Protein AF-A0A5C7KW13-F1 (afdb_monomer)

Radius of gyration: 17.98 Å; Cα contacts (8 Å, |Δi|>4): 46; chains: 1; bounding box: 39×28×45 Å

pLDDT: mean 94.3, std 4.21, range [72.06, 98.56]

Mean predicted aligned error: 4.53 Å

Foldseek 3Di:
DVVVVVVQCVVQNPVNDDPVSVVVVVVVLVVLLVCLCVPPQPCCQQVVVDDDDPPVNVVSCVSCCVPPVDDSVVSSVD

Solvent-accessible surface area (backbone atoms only — not comparable to full-atom values): 4514 Å² total; per-residue (Å²): 109,73,68,58,53,52,51,53,36,73,74,34,45,96,76,57,61,53,73,65,57,53,51,53,50,49,53,52,55,50,50,53,50,52,47,32,49,56,48,47,46,45,31,31,64,52,63,59,76,45,88,72,58,70,66,65,50,51,50,40,54,50,48,37,40,74,77,70,64,54,55,70,68,69,63,53,73,109

Structure (mmCIF, N/CA/C/O backbone):
data_AF-A0A5C7KW13-F1
#
_entry.id   AF-A0A5C7KW13-F1
#
loop_
_atom_site.group_PDB
_atom_site.id
_atom_site.type_symbol
_atom_site.label_atom_id
_atom_site.label_alt_id
_atom_site.label_comp_id
_atom_site.label_asym_id
_atom_site.label_entity_id
_atom_site.label_seq_id
_atom_site.pdbx_PDB_ins_code
_atom_site.Cartn_x
_atom_site.Cartn_y
_atom_site.Cartn_z
_atom_site.occupancy
_atom_site.B_iso_or_equiv
_atom_site.auth_seq_id
_atom_site.auth_comp_id
_atom_site.auth_asym_id
_atom_site.auth_atom_id
_atom_site.pdbx_PDB_model_num
ATOM 1 N N . MET A 1 1 ? -21.052 15.045 28.753 1.00 72.06 1 MET A N 1
ATOM 2 C CA . MET A 1 1 ? -21.444 14.747 27.361 1.00 72.06 1 MET A CA 1
ATOM 3 C C . MET A 1 1 ? -20.244 14.868 26.427 1.00 72.06 1 MET A C 1
ATOM 5 O O . MET A 1 1 ? -19.751 13.839 26.008 1.00 72.06 1 MET A O 1
ATOM 9 N N . LEU A 1 2 ? -19.668 16.059 26.214 1.00 86.50 2 LEU A N 1
ATOM 10 C CA . LEU A 1 2 ? -18.554 16.251 25.262 1.00 86.50 2 LEU A CA 1
ATOM 11 C C . LEU A 1 2 ? -17.257 15.487 25.617 1.00 86.50 2 LEU A C 1
ATOM 13 O O . LEU A 1 2 ? -16.626 14.905 24.744 1.00 86.50 2 LEU A O 1
ATOM 17 N N . MET A 1 3 ? -16.895 15.416 26.905 1.00 91.50 3 MET A N 1
ATOM 18 C CA . MET A 1 3 ? -15.723 14.653 27.371 1.00 91.50 3 MET A CA 1
ATOM 19 C C . MET A 1 3 ? -15.863 13.141 27.126 1.00 91.50 3 MET A C 1
ATOM 21 O O . MET A 1 3 ? -14.902 12.479 26.756 1.00 91.50 3 MET A O 1
ATOM 25 N N . THR A 1 4 ? -17.065 12.594 27.311 1.00 90.38 4 THR A N 1
ATOM 26 C CA . THR A 1 4 ? -17.347 11.164 27.124 1.00 90.38 4 THR A CA 1
ATOM 27 C C . THR A 1 4 ? -17.271 10.777 25.650 1.00 90.38 4 THR A C 1
ATOM 29 O O . THR A 1 4 ? -16.658 9.768 25.322 1.00 90.38 4 THR A O 1
ATOM 32 N N . GLU A 1 5 ? -17.815 11.611 24.759 1.00 88.62 5 GLU A N 1
ATOM 33 C CA . GLU A 1 5 ? -17.706 11.411 23.308 1.00 88.62 5 GLU A CA 1
ATOM 34 C C . GLU A 1 5 ? -16.250 11.463 22.834 1.00 88.62 5 GLU A C 1
ATOM 36 O O . GLU A 1 5 ? -15.825 10.625 22.041 1.00 88.62 5 GLU A O 1
ATOM 41 N N . LEU A 1 6 ? -15.451 12.393 23.370 1.00 92.69 6 LEU A N 1
ATOM 42 C CA . LEU A 1 6 ? -14.024 12.469 23.060 1.00 92.69 6 LEU A CA 1
ATOM 43 C C . LEU A 1 6 ? -13.275 11.210 23.515 1.00 92.69 6 LEU A C 1
ATOM 45 O O . LEU A 1 6 ? -12.478 10.668 22.754 1.00 92.69 6 LEU A O 1
ATOM 49 N N . ILE A 1 7 ? -13.536 10.725 24.731 1.00 92.38 7 ILE A N 1
ATOM 50 C CA . ILE A 1 7 ? -12.899 9.507 25.252 1.00 92.38 7 ILE A CA 1
ATOM 51 C C . ILE A 1 7 ? -13.286 8.290 24.403 1.00 92.38 7 ILE A C 1
ATOM 53 O O . ILE A 1 7 ? -12.404 7.527 24.015 1.00 92.38 7 ILE A O 1
ATOM 57 N N . ASN A 1 8 ? -14.566 8.147 24.050 1.00 89.19 8 ASN A N 1
ATOM 58 C CA . ASN A 1 8 ? -15.045 7.059 23.191 1.00 89.19 8 ASN A CA 1
ATOM 59 C C . ASN A 1 8 ? -14.427 7.111 21.787 1.00 89.19 8 ASN A C 1
ATOM 61 O O . ASN A 1 8 ? -14.096 6.078 21.198 1.00 89.19 8 ASN A O 1
ATOM 65 N N . PHE A 1 9 ? -14.254 8.311 21.237 1.00 89.25 9 PHE A N 1
ATOM 66 C CA . PHE A 1 9 ? -13.568 8.499 19.966 1.00 89.25 9 PHE A CA 1
ATOM 67 C C . PHE A 1 9 ? -12.086 8.117 20.059 1.00 89.25 9 PHE A C 1
ATOM 69 O O . PHE A 1 9 ? -11.577 7.422 19.186 1.00 89.25 9 PHE A O 1
ATOM 76 N N . LEU A 1 10 ? -11.385 8.522 21.119 1.00 90.12 10 LEU A N 1
ATOM 77 C CA . LEU A 1 10 ? -9.971 8.184 21.301 1.00 90.12 10 LEU A CA 1
ATOM 78 C C . LEU A 1 10 ? -9.752 6.686 21.556 1.00 90.12 10 LEU A C 1
ATOM 80 O O . LEU A 1 10 ? -8.703 6.163 21.186 1.00 90.12 10 LEU A O 1
ATOM 84 N N . SER A 1 11 ? -10.723 5.989 22.155 1.00 88.44 11 SER A N 1
ATOM 85 C CA . SER A 1 11 ? -10.596 4.559 22.450 1.00 88.44 11 SER A CA 1
ATOM 86 C C . SER A 1 11 ? -10.772 3.647 21.234 1.00 88.44 11 SER A C 1
ATOM 88 O O . SER A 1 11 ? -10.109 2.616 21.167 1.00 88.44 11 SER A O 1
ATOM 90 N N . GLY A 1 12 ? -11.653 3.987 20.287 1.00 84.75 12 GLY A N 1
ATOM 91 C CA . GLY A 1 12 ? -11.967 3.108 19.145 1.00 84.75 12 GLY A CA 1
ATOM 92 C C . GLY A 1 12 ? -11.995 3.792 17.778 1.00 84.75 12 GLY A C 1
ATOM 93 O O . GLY A 1 12 ? -12.276 3.151 16.762 1.00 84.75 12 GLY A O 1
ATOM 94 N N . GLY A 1 13 ? -11.677 5.084 17.720 1.00 88.25 13 GLY A N 1
ATOM 95 C CA . GLY A 1 13 ? -11.684 5.879 16.498 1.00 88.25 13 GLY A CA 1
ATOM 96 C C . GLY A 1 13 ? -13.078 6.049 15.890 1.00 88.25 13 GLY A C 1
ATOM 97 O O . GLY A 1 13 ? -14.106 5.790 16.514 1.00 88.25 13 GLY A O 1
ATOM 98 N N . LEU A 1 14 ? -13.105 6.472 14.623 1.00 87.50 14 LEU A N 1
ATOM 99 C CA . LEU A 1 14 ? -14.344 6.696 13.863 1.00 87.50 14 LEU A CA 1
ATOM 100 C C . LEU A 1 14 ? -15.184 5.425 13.676 1.00 87.50 14 LEU A C 1
ATOM 102 O O . LEU A 1 14 ? -16.406 5.494 13.651 1.00 87.50 14 LEU A O 1
ATOM 106 N N . TRP A 1 15 ? -14.527 4.277 13.510 1.00 90.12 15 TRP A N 1
ATOM 107 C CA . TRP A 1 15 ? -15.178 3.024 13.121 1.00 90.12 15 TRP A CA 1
ATOM 108 C C . TRP A 1 15 ? -15.469 2.099 14.301 1.00 90.12 15 TRP A C 1
ATOM 110 O O . TRP A 1 15 ? -16.110 1.070 14.102 1.00 90.12 15 TRP A O 1
ATOM 120 N N . GLN A 1 16 ? -14.997 2.446 15.507 1.00 90.94 16 GLN A N 1
ATOM 121 C CA . GLN A 1 16 ? -15.148 1.638 16.723 1.00 90.94 16 GLN A CA 1
ATOM 122 C C . GLN A 1 16 ? -14.787 0.161 16.480 1.00 90.94 16 GLN A C 1
ATOM 124 O O . GLN A 1 16 ? -15.485 -0.758 16.909 1.00 90.94 16 GLN A O 1
ATOM 129 N N . ALA A 1 17 ? -13.710 -0.064 15.718 1.00 91.88 17 ALA A N 1
ATOM 130 C CA . ALA A 1 17 ? -13.328 -1.393 15.268 1.00 91.88 17 ALA A CA 1
ATOM 131 C C . ALA A 1 17 ? -12.835 -2.238 16.447 1.00 91.88 17 ALA A C 1
ATOM 133 O O . ALA A 1 17 ? -11.987 -1.817 17.235 1.00 91.88 17 ALA A O 1
ATOM 134 N N . SER A 1 18 ? -13.336 -3.465 16.540 1.00 92.56 18 SER A N 1
ATOM 135 C CA . SER A 1 18 ? -12.837 -4.444 17.503 1.00 92.56 18 SER A CA 1
ATOM 136 C C . SER A 1 18 ? -11.398 -4.859 17.172 1.00 92.56 18 SER A C 1
ATOM 138 O O . SER A 1 18 ? -10.962 -4.826 16.020 1.00 92.56 18 SER A O 1
ATOM 140 N N . TRP A 1 19 ? -10.647 -5.293 18.186 1.00 91.06 19 TRP A N 1
ATOM 141 C CA . TRP A 1 19 ? -9.220 -5.607 18.048 1.00 91.06 19 TRP A CA 1
ATOM 142 C C . TRP A 1 19 ? -8.919 -6.632 16.938 1.00 91.06 19 TRP A C 1
ATOM 144 O O . TRP A 1 1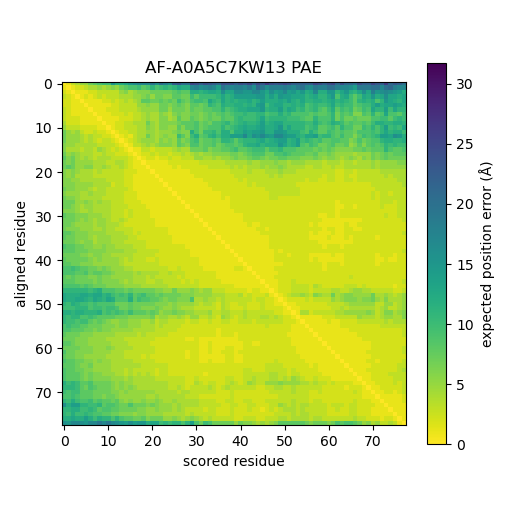9 ? -7.944 -6.479 16.206 1.00 91.06 19 TRP A O 1
ATOM 154 N N . TRP A 1 20 ? -9.766 -7.650 16.751 1.00 94.06 20 TRP A N 1
ATOM 155 C CA . TRP A 1 20 ? -9.550 -8.665 15.717 1.00 94.06 20 TRP A CA 1
ATOM 156 C C . TRP A 1 20 ? -9.790 -8.111 14.306 1.00 94.06 20 TRP A C 1
ATOM 158 O O . TRP A 1 20 ? -9.101 -8.519 13.374 1.00 94.06 20 TRP A O 1
ATOM 168 N N . GLN A 1 21 ? -10.716 -7.155 14.139 1.00 95.00 21 GLN A N 1
ATOM 169 C CA . GLN A 1 21 ? -10.943 -6.486 12.852 1.00 95.00 21 GLN A CA 1
ATOM 170 C C . GLN A 1 21 ? -9.698 -5.704 12.439 1.00 95.00 21 GLN A C 1
ATOM 172 O O . GLN A 1 21 ? -9.305 -5.756 11.276 1.00 95.00 21 GLN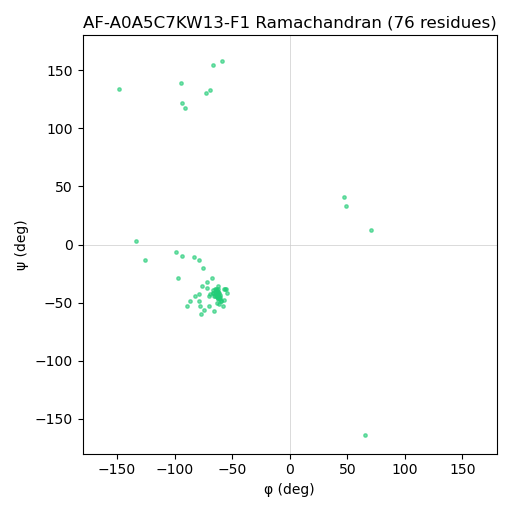 A O 1
ATOM 177 N N . ILE A 1 22 ? -9.036 -5.049 13.398 1.00 94.81 22 ILE A N 1
ATOM 178 C CA . ILE A 1 22 ? -7.763 -4.354 13.170 1.00 94.81 22 ILE A CA 1
ATOM 179 C C . ILE A 1 22 ? -6.678 -5.346 12.732 1.00 94.81 22 ILE A C 1
ATOM 181 O O . ILE A 1 22 ? -5.960 -5.081 11.767 1.00 94.81 22 ILE A O 1
ATOM 185 N N . VAL A 1 23 ? -6.578 -6.506 13.390 1.00 97.25 23 VAL A N 1
ATOM 186 C CA . VAL A 1 23 ? -5.613 -7.556 13.020 1.00 97.25 23 VAL A CA 1
ATOM 187 C C . VAL A 1 23 ? -5.867 -8.062 11.599 1.00 97.25 23 VAL A C 1
ATOM 189 O O . VAL A 1 23 ? -4.949 -8.071 10.783 1.00 97.25 23 VAL A O 1
ATOM 192 N N . VAL A 1 24 ? -7.107 -8.433 11.272 1.00 98.19 24 VAL A N 1
ATOM 193 C CA . VAL A 1 24 ? -7.469 -8.933 9.935 1.00 98.19 24 VAL A CA 1
ATOM 194 C C . VAL A 1 24 ? -7.215 -7.875 8.865 1.00 98.19 24 VAL A C 1
ATOM 196 O O . VAL A 1 24 ? -6.604 -8.181 7.841 1.00 98.19 24 VAL A O 1
ATOM 199 N N . TYR A 1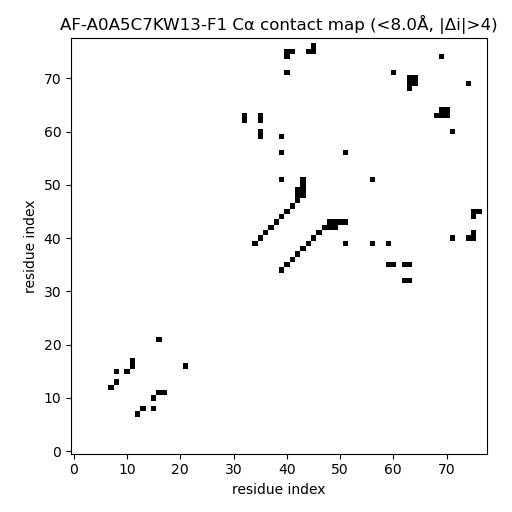 25 ? -7.619 -6.627 9.112 1.00 96.94 25 TYR A N 1
ATOM 200 C CA . TYR A 1 25 ? -7.348 -5.509 8.211 1.00 96.94 25 TYR A CA 1
ATOM 201 C C . TYR A 1 25 ? -5.846 -5.351 7.959 1.00 96.94 25 TYR A C 1
ATOM 203 O O . TYR A 1 25 ? -5.416 -5.290 6.807 1.00 96.94 25 TYR A O 1
ATOM 211 N N . THR A 1 26 ? -5.045 -5.362 9.026 1.00 96.94 26 THR A N 1
ATOM 212 C CA . THR A 1 26 ? -3.586 -5.240 8.937 1.00 96.94 26 THR A CA 1
ATOM 213 C C . THR A 1 26 ? -3.001 -6.369 8.095 1.00 96.94 26 THR A C 1
ATOM 215 O O . THR A 1 26 ? -2.257 -6.105 7.155 1.00 96.94 26 THR A O 1
ATOM 218 N N . LEU A 1 27 ? -3.388 -7.620 8.358 1.00 98.56 27 LEU A N 1
ATOM 219 C CA . LEU A 1 27 ? -2.902 -8.777 7.604 1.00 98.56 27 LEU A CA 1
ATOM 220 C C . LEU A 1 27 ? -3.254 -8.691 6.116 1.00 98.56 27 LEU A C 1
ATOM 222 O O . LEU A 1 27 ? -2.389 -8.946 5.279 1.00 98.56 27 LEU A O 1
ATOM 226 N N . ILE A 1 28 ? -4.484 -8.297 5.776 1.00 98.44 28 ILE A N 1
ATOM 227 C CA . ILE A 1 28 ? -4.916 -8.139 4.380 1.00 98.44 28 ILE A CA 1
ATOM 228 C C . ILE A 1 28 ? -4.096 -7.045 3.693 1.00 98.44 28 ILE A C 1
ATOM 230 O O . ILE A 1 28 ? -3.528 -7.279 2.624 1.00 98.44 28 ILE A O 1
ATOM 234 N N . VAL A 1 29 ? -3.993 -5.867 4.313 1.00 98.06 29 VAL A N 1
ATOM 235 C CA . VAL A 1 29 ? -3.274 -4.728 3.729 1.00 98.06 29 VAL A CA 1
ATOM 236 C C . VAL A 1 29 ? -1.793 -5.052 3.544 1.00 98.06 29 VAL A C 1
ATOM 238 O O . VAL A 1 29 ?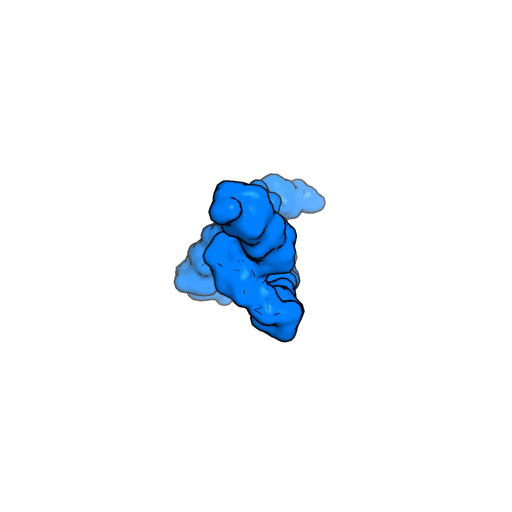 -1.224 -4.790 2.479 1.00 98.06 29 VAL A O 1
ATOM 241 N N . THR A 1 30 ? -1.169 -5.680 4.541 1.00 98.00 30 THR A N 1
ATOM 242 C CA . THR A 1 30 ? 0.221 -6.133 4.461 1.00 98.00 30 THR A CA 1
ATOM 243 C C . THR A 1 30 ? 0.398 -7.175 3.363 1.00 98.00 30 THR A C 1
ATOM 245 O O . THR A 1 30 ? 1.315 -7.049 2.553 1.00 98.00 30 THR A O 1
ATOM 248 N N . HIS A 1 31 ? -0.483 -8.171 3.278 1.00 98.50 31 HIS A N 1
ATOM 249 C CA . HIS A 1 31 ? -0.369 -9.232 2.282 1.00 98.50 31 HIS A CA 1
ATOM 250 C C . HIS A 1 31 ? -0.470 -8.695 0.849 1.00 98.50 31 HIS A C 1
ATOM 252 O O . HIS A 1 31 ? 0.367 -9.028 0.008 1.00 98.50 31 HIS A O 1
ATOM 258 N N . ILE A 1 32 ? -1.432 -7.804 0.579 1.00 98.44 32 ILE A N 1
ATOM 259 C CA . ILE A 1 32 ? -1.570 -7.168 -0.739 1.00 98.44 32 ILE A CA 1
ATOM 260 C C . ILE A 1 32 ? -0.321 -6.339 -1.065 1.00 98.44 32 ILE A C 1
ATOM 262 O O . ILE A 1 32 ? 0.180 -6.396 -2.187 1.00 98.44 32 ILE A O 1
ATOM 266 N N . THR A 1 33 ? 0.229 -5.619 -0.085 1.00 98.12 33 THR A N 1
ATOM 267 C CA . THR A 1 33 ? 1.445 -4.812 -0.276 1.00 98.12 33 THR A CA 1
ATOM 268 C C . THR A 1 33 ? 2.663 -5.685 -0.587 1.00 98.12 33 THR A C 1
ATOM 270 O O . THR A 1 33 ? 3.413 -5.385 -1.517 1.00 98.12 33 THR A O 1
ATOM 273 N N . ILE A 1 34 ? 2.833 -6.807 0.120 1.00 98.31 34 ILE A N 1
ATOM 274 C CA . ILE A 1 34 ? 3.897 -7.782 -0.160 1.00 98.31 34 ILE A CA 1
ATOM 275 C C . ILE A 1 34 ? 3.738 -8.348 -1.576 1.00 98.31 34 ILE A C 1
ATOM 277 O O . ILE A 1 34 ? 4.716 -8.403 -2.325 1.00 98.31 34 ILE A O 1
ATOM 281 N N . ALA A 1 35 ? 2.523 -8.728 -1.978 1.00 98.19 35 ALA A N 1
ATOM 282 C CA . ALA A 1 35 ? 2.256 -9.209 -3.333 1.00 98.19 35 ALA A CA 1
ATOM 283 C C . ALA A 1 35 ? 2.571 -8.137 -4.394 1.00 98.19 35 ALA A C 1
ATOM 285 O O . ALA A 1 35 ? 3.195 -8.442 -5.410 1.00 98.19 35 ALA A O 1
ATOM 286 N N . ALA A 1 36 ? 2.218 -6.874 -4.142 1.00 97.88 36 ALA A N 1
ATOM 287 C CA . ALA A 1 36 ? 2.507 -5.765 -5.045 1.00 97.88 36 ALA A CA 1
ATOM 288 C C . ALA A 1 36 ? 4.021 -5.533 -5.218 1.00 97.88 36 ALA A C 1
ATOM 290 O O . ALA A 1 36 ? 4.499 -5.378 -6.341 1.00 97.88 36 ALA A O 1
ATOM 291 N N . VAL A 1 37 ? 4.806 -5.563 -4.138 1.00 97.38 37 VAL A N 1
ATOM 292 C CA . VAL A 1 37 ? 6.267 -5.389 -4.233 1.00 97.38 37 VAL A CA 1
ATOM 293 C C . VAL A 1 37 ? 6.926 -6.597 -4.904 1.00 97.38 37 VAL A C 1
ATOM 295 O O . VAL A 1 37 ? 7.765 -6.439 -5.787 1.00 97.38 37 VAL A O 1
ATOM 298 N N . THR A 1 38 ? 6.535 -7.814 -4.533 1.00 97.50 38 THR A N 1
ATOM 299 C CA . THR A 1 38 ? 7.213 -9.033 -5.003 1.00 97.50 38 THR A CA 1
ATOM 300 C C . THR A 1 38 ? 6.815 -9.446 -6.420 1.00 97.50 38 THR A C 1
ATOM 302 O O . THR A 1 38 ? 7.678 -9.823 -7.211 1.00 97.50 38 THR A O 1
ATOM 305 N N . ILE A 1 39 ? 5.529 -9.386 -6.774 1.00 97.00 39 ILE A N 1
ATOM 306 C CA . ILE A 1 39 ? 5.034 -9.812 -8.091 1.00 97.00 39 ILE A CA 1
ATOM 307 C C . ILE A 1 39 ? 5.076 -8.643 -9.071 1.00 97.00 39 ILE A C 1
ATOM 309 O O . ILE A 1 39 ? 5.656 -8.772 -10.149 1.00 97.00 39 ILE A O 1
ATOM 313 N N . PHE A 1 40 ? 4.481 -7.502 -8.713 1.00 97.19 40 PHE A N 1
ATOM 314 C CA . PHE A 1 40 ? 4.362 -6.380 -9.642 1.00 97.19 40 PHE A CA 1
ATOM 315 C C . PHE A 1 40 ? 5.680 -5.613 -9.789 1.00 97.19 40 PHE A C 1
ATOM 317 O O . PHE A 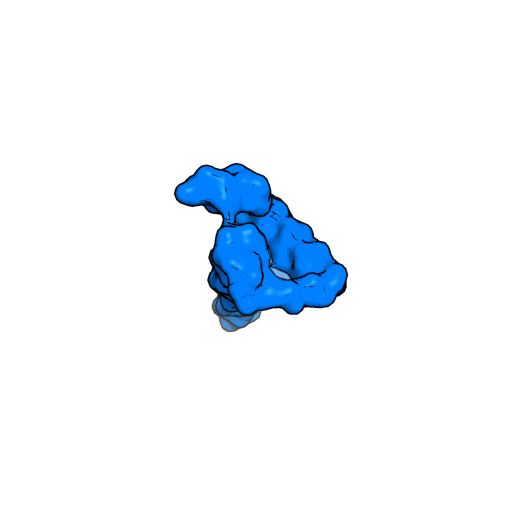1 40 ? 6.219 -5.580 -10.892 1.00 97.19 40 PHE A O 1
ATOM 324 N N . LEU A 1 41 ? 6.247 -5.047 -8.718 1.00 96.75 41 LEU A N 1
ATOM 325 C CA . LEU A 1 41 ? 7.470 -4.240 -8.846 1.00 96.75 41 LEU A CA 1
ATOM 326 C C . LEU A 1 41 ? 8.706 -5.082 -9.177 1.00 96.75 41 LEU A C 1
ATOM 328 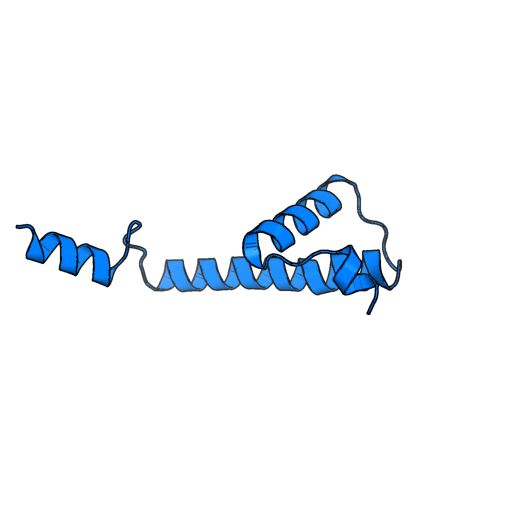O O . LEU A 1 41 ? 9.393 -4.807 -10.156 1.00 96.75 41 LEU A O 1
ATOM 332 N N . HIS A 1 42 ? 8.976 -6.127 -8.400 1.00 97.12 42 HIS A N 1
ATOM 333 C CA . HIS A 1 42 ? 10.201 -6.906 -8.553 1.00 97.12 42 HIS A CA 1
ATOM 334 C C . HIS A 1 42 ? 10.167 -7.818 -9.791 1.00 97.12 42 HIS A C 1
ATOM 336 O O . HIS A 1 42 ? 11.028 -7.721 -10.664 1.00 97.12 42 HIS A O 1
ATOM 342 N N . ARG A 1 43 ? 9.163 -8.697 -9.918 1.00 96.81 43 ARG A N 1
ATOM 343 C CA . ARG A 1 43 ? 9.137 -9.678 -11.021 1.00 96.81 43 ARG A CA 1
ATOM 344 C C . ARG A 1 43 ? 8.683 -9.081 -12.349 1.00 96.81 43 ARG A C 1
ATOM 346 O O . ARG A 1 43 ? 9.347 -9.317 -13.354 1.00 96.81 43 ARG A O 1
ATOM 353 N N . ALA A 1 44 ? 7.575 -8.341 -12.375 1.00 96.25 44 ALA A N 1
ATOM 354 C CA . ALA A 1 44 ? 7.018 -7.832 -13.628 1.00 96.25 44 ALA A CA 1
ATOM 355 C C . ALA A 1 44 ? 7.706 -6.545 -14.114 1.00 96.25 44 ALA A C 1
ATOM 357 O O . ALA A 1 44 ? 8.024 -6.445 -15.296 1.00 96.25 44 ALA A O 1
ATOM 358 N N . GLN A 1 45 ? 7.960 -5.567 -13.238 1.00 96.12 45 GLN A N 1
ATOM 359 C CA . GLN A 1 45 ? 8.525 -4.279 -13.664 1.00 96.12 45 GLN A CA 1
ATOM 360 C C . GLN A 1 45 ? 10.062 -4.275 -13.721 1.00 96.12 45 GLN A C 1
ATOM 362 O O . GLN A 1 45 ? 10.611 -3.865 -14.742 1.00 96.12 45 GLN A O 1
ATOM 367 N N . ALA A 1 46 ? 10.754 -4.750 -12.678 1.00 95.94 46 ALA A N 1
ATOM 368 C CA . ALA A 1 46 ? 12.219 -4.726 -12.633 1.00 95.94 46 ALA A CA 1
ATOM 369 C C . ALA A 1 46 ? 12.849 -5.838 -13.476 1.00 95.94 46 ALA A C 1
ATOM 371 O O . ALA A 1 46 ? 13.656 -5.569 -14.363 1.00 95.94 46 ALA A O 1
ATOM 372 N N . HIS A 1 47 ? 12.439 -7.089 -13.255 1.00 96.81 47 HIS A N 1
ATOM 373 C CA . HIS A 1 47 ? 13.043 -8.232 -13.946 1.00 96.81 47 HIS A CA 1
ATOM 374 C C . HIS A 1 47 ? 12.324 -8.658 -15.226 1.00 96.81 47 HIS A C 1
ATOM 376 O O . HIS A 1 47 ? 12.860 -9.485 -15.960 1.00 96.81 47 HIS A O 1
ATOM 382 N N . ARG A 1 48 ? 11.126 -8.126 -15.505 1.00 92.56 48 ARG A N 1
ATOM 383 C CA . ARG A 1 48 ? 10.300 -8.505 -16.670 1.00 92.56 48 ARG A CA 1
ATOM 384 C C . ARG A 1 48 ? 10.139 -10.027 -16.830 1.00 92.56 48 ARG A C 1
ATOM 386 O O . ARG A 1 48 ? 10.040 -10.537 -17.939 1.00 92.56 48 ARG A O 1
ATOM 393 N N . ALA A 1 49 ? 10.107 -10.752 -15.712 1.00 95.06 49 ALA A N 1
ATOM 394 C CA . ALA A 1 49 ? 10.017 -12.213 -15.664 1.00 95.06 49 ALA A CA 1
ATOM 395 C C . ALA A 1 49 ? 8.573 -12.729 -15.794 1.00 95.06 49 ALA A C 1
ATOM 397 O O . ALA A 1 49 ? 8.346 -13.931 -15.913 1.00 95.06 49 ALA A O 1
ATOM 398 N N . LEU A 1 50 ? 7.592 -11.829 -15.710 1.00 94.50 50 LEU A N 1
ATOM 399 C CA . LEU A 1 50 ? 6.171 -12.140 -15.776 1.00 94.50 50 LEU A CA 1
ATOM 400 C C . LEU A 1 50 ? 5.420 -10.971 -16.419 1.00 94.50 50 LEU A C 1
ATOM 402 O O . LEU A 1 50 ? 5.610 -9.822 -16.020 1.00 94.50 50 LEU A O 1
ATOM 406 N N . GLU A 1 51 ? 4.531 -11.267 -17.366 1.00 93.88 51 GLU A N 1
ATOM 407 C CA . GLU A 1 51 ? 3.610 -10.283 -17.936 1.00 93.88 51 GLU A CA 1
ATOM 408 C C . GLU A 1 51 ? 2.271 -10.315 -17.193 1.00 93.88 51 GLU A C 1
ATOM 410 O O . GLU A 1 51 ? 1.608 -11.349 -17.100 1.00 93.88 51 GLU A O 1
ATOM 415 N N . LEU A 1 52 ? 1.875 -9.172 -16.630 1.00 94.25 52 LEU A N 1
ATOM 416 C CA . LEU A 1 52 ? 0.586 -9.021 -15.963 1.00 94.25 52 LEU A CA 1
ATOM 417 C C . LEU A 1 52 ? -0.444 -8.465 -16.938 1.00 94.25 52 LEU A C 1
ATOM 419 O O . LEU A 1 52 ? -0.188 -7.507 -17.664 1.00 94.25 52 LEU A O 1
ATOM 423 N N . HIS A 1 53 ? -1.654 -9.013 -16.870 1.00 95.69 53 HIS A N 1
ATOM 424 C CA . HIS A 1 53 ? -2.807 -8.420 -17.530 1.00 95.69 53 HIS A CA 1
ATOM 425 C C . HIS A 1 53 ? -3.054 -6.987 -17.018 1.00 95.69 53 HIS A C 1
ATOM 427 O O . HIS A 1 53 ? -2.649 -6.617 -15.907 1.00 95.69 53 HIS A O 1
ATOM 433 N N . T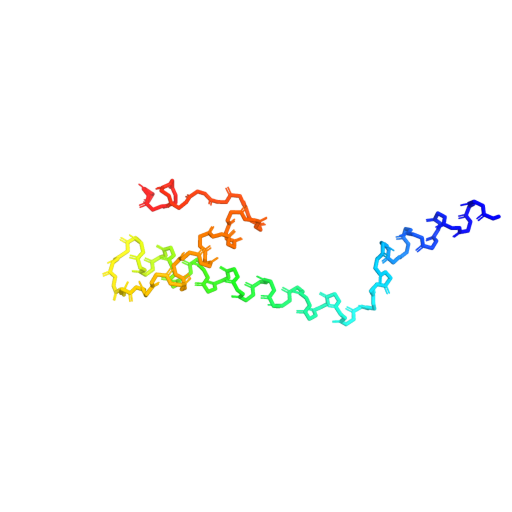RP A 1 54 ? -3.759 -6.177 -17.812 1.00 96.19 54 TRP A N 1
ATOM 434 C CA . TRP A 1 54 ? -3.970 -4.763 -17.502 1.00 96.19 54 TRP A CA 1
ATOM 435 C C . TRP A 1 54 ? -4.638 -4.562 -16.136 1.00 96.19 54 TRP A C 1
ATOM 437 O O . TRP A 1 54 ? -4.247 -3.662 -15.398 1.00 96.19 54 TRP A O 1
ATOM 447 N N . LEU A 1 55 ? -5.589 -5.419 -15.759 1.00 97.38 55 LEU A N 1
ATOM 448 C CA . LEU A 1 55 ? -6.350 -5.254 -14.520 1.00 97.38 55 LEU A CA 1
ATOM 449 C C . LEU A 1 55 ? -5.475 -5.395 -13.250 1.00 97.38 55 LEU A C 1
ATOM 451 O O . LEU A 1 55 ? -5.394 -4.420 -12.499 1.00 97.38 55 LEU A O 1
ATOM 455 N N . PRO A 1 56 ? -4.750 -6.513 -13.015 1.00 95.38 56 PRO A N 1
ATOM 456 C CA . PRO A 1 56 ? -3.806 -6.612 -11.897 1.00 95.38 56 PRO A CA 1
ATOM 457 C C . PRO A 1 56 ? -2.733 -5.520 -11.907 1.00 95.38 56 PRO A C 1
ATOM 459 O O . PRO A 1 56 ? -2.382 -4.994 -10.854 1.00 95.38 56 PRO A O 1
ATOM 462 N N . SER A 1 57 ? -2.236 -5.145 -13.091 1.00 95.31 57 SER A N 1
ATOM 463 C CA . SER A 1 57 ? -1.212 -4.105 -13.221 1.00 95.31 57 SER A CA 1
ATOM 464 C C . SER A 1 57 ? -1.698 -2.751 -12.694 1.00 95.31 57 SER A C 1
ATOM 466 O O . SER A 1 57 ? -0.992 -2.083 -11.938 1.00 95.31 57 SER A O 1
ATOM 468 N N . HIS A 1 58 ? -2.911 -2.334 -13.062 1.00 96.00 58 HIS A N 1
ATOM 469 C CA . HIS A 1 58 ? -3.474 -1.072 -12.579 1.00 96.00 58 HIS A CA 1
ATOM 470 C C . HIS A 1 58 ? -3.864 -1.152 -11.104 1.00 96.00 58 HIS A C 1
ATOM 472 O O . HIS A 1 58 ? -3.633 -0.188 -10.375 1.00 96.00 58 HIS A O 1
ATOM 478 N N . PHE A 1 59 ? -4.385 -2.298 -10.655 1.00 98.12 59 PHE A N 1
ATOM 479 C CA . PHE A 1 59 ? -4.697 -2.530 -9.247 1.00 98.12 59 PHE A CA 1
ATOM 480 C C . PHE A 1 59 ? -3.459 -2.361 -8.360 1.00 98.12 59 PHE A C 1
ATOM 482 O O . PHE A 1 59 ? -3.488 -1.553 -7.436 1.00 98.12 59 PHE A O 1
ATOM 489 N N . PHE A 1 60 ? -2.353 -3.050 -8.661 1.00 97.75 60 PHE A N 1
ATOM 490 C CA . PHE A 1 60 ? -1.136 -2.943 -7.854 1.00 97.75 60 PHE A CA 1
ATOM 491 C C . PHE A 1 60 ? -0.532 -1.543 -7.902 1.00 97.75 60 PHE A C 1
ATOM 493 O O . PHE A 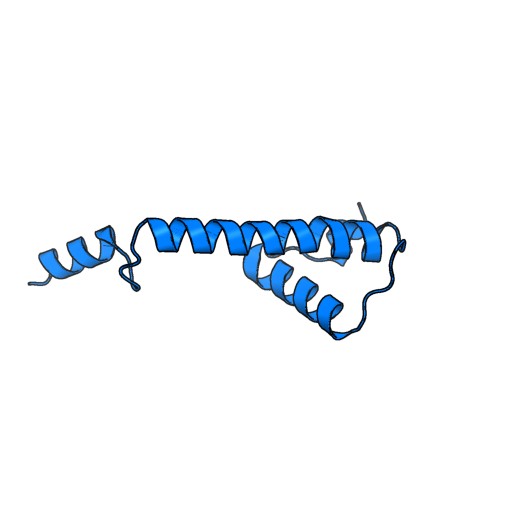1 60 ? -0.090 -1.035 -6.872 1.00 97.75 60 PHE A O 1
ATOM 500 N N . ARG A 1 61 ? -0.560 -0.884 -9.068 1.00 96.50 61 ARG A N 1
ATOM 501 C CA . ARG A 1 61 ? -0.080 0.496 -9.190 1.00 96.50 61 ARG A CA 1
ATOM 502 C C . ARG A 1 61 ? -0.890 1.456 -8.322 1.00 96.50 61 ARG A C 1
ATOM 504 O O . ARG A 1 61 ? -0.311 2.267 -7.607 1.00 96.50 61 ARG A O 1
ATOM 511 N N . PHE A 1 62 ? -2.215 1.355 -8.377 1.00 97.25 62 PHE A N 1
ATOM 512 C CA . PHE A 1 62 ? -3.103 2.152 -7.537 1.00 97.25 62 PHE A CA 1
ATOM 513 C C . PHE A 1 62 ? -2.898 1.843 -6.051 1.00 97.25 62 PHE A C 1
ATOM 515 O O . PHE A 1 62 ? -2.783 2.763 -5.248 1.00 97.25 62 PHE A O 1
ATOM 522 N N . TRP A 1 63 ? -2.789 0.563 -5.695 1.00 98.25 63 TRP A N 1
ATOM 523 C CA . TRP A 1 63 ? -2.602 0.122 -4.318 1.00 98.25 63 TRP A CA 1
ATOM 524 C C . TRP A 1 63 ? -1.323 0.680 -3.692 1.00 98.25 63 TRP A C 1
ATOM 526 O O . TRP A 1 63 ? -1.357 1.222 -2.588 1.00 98.25 63 TRP A O 1
ATOM 536 N N . LEU A 1 64 ? -0.198 0.574 -4.402 1.00 97.06 64 LEU A N 1
ATOM 537 C CA . LEU A 1 64 ? 1.091 1.089 -3.937 1.00 97.06 64 LEU A CA 1
ATOM 538 C C . LEU A 1 64 ? 1.055 2.609 -3.774 1.00 97.06 64 LEU A C 1
ATOM 540 O O . LEU A 1 64 ? 1.507 3.126 -2.756 1.00 97.06 64 LEU A O 1
ATOM 544 N N . TRP A 1 65 ? 0.450 3.319 -4.728 1.00 96.31 65 TRP A N 1
ATOM 545 C CA . TRP A 1 65 ? 0.271 4.763 -4.611 1.00 96.31 65 TRP A CA 1
ATOM 546 C C . TRP A 1 65 ? -0.582 5.136 -3.389 1.00 96.31 65 TRP A C 1
ATOM 548 O O . TRP A 1 65 ? -0.178 5.995 -2.610 1.00 96.31 65 TRP A O 1
ATOM 558 N N . LEU A 1 66 ? -1.714 4.456 -3.184 1.00 97.38 66 LEU A N 1
ATOM 559 C CA . LEU A 1 66 ? -2.650 4.748 -2.098 1.00 97.38 66 LEU A CA 1
ATOM 560 C C . LEU A 1 66 ? -2.067 4.446 -0.709 1.00 97.38 66 LEU A C 1
ATOM 562 O O . LEU A 1 66 ? -2.301 5.202 0.228 1.00 97.38 66 LEU A O 1
ATOM 566 N N . THR A 1 67 ? -1.359 3.324 -0.558 1.00 96.38 67 THR A N 1
ATOM 567 C CA . THR A 1 67 ? -0.968 2.803 0.766 1.00 96.38 67 THR A CA 1
ATOM 568 C C . THR A 1 67 ? 0.444 3.188 1.195 1.00 96.38 67 THR A C 1
ATOM 570 O O . THR A 1 67 ? 0.690 3.305 2.393 1.00 96.38 67 THR A O 1
ATOM 573 N N . THR A 1 68 ? 1.372 3.388 0.253 1.00 95.06 68 THR A N 1
ATOM 574 C CA . THR A 1 68 ? 2.786 3.672 0.566 1.00 95.06 6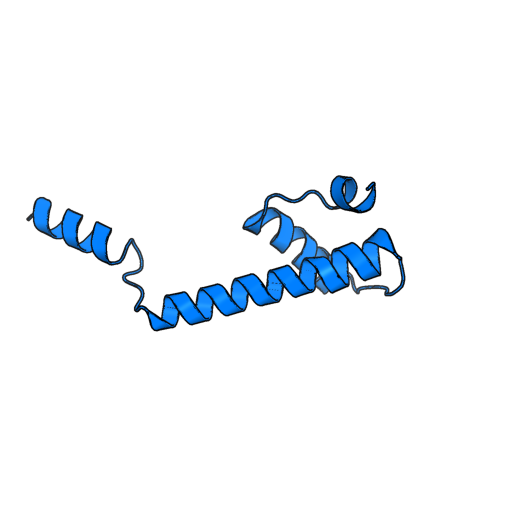8 THR A CA 1
ATOM 575 C C . THR A 1 68 ? 3.322 4.942 -0.090 1.00 95.06 68 THR A C 1
ATOM 577 O O . THR A 1 68 ? 4.395 5.404 0.290 1.00 95.06 68 THR A O 1
ATOM 580 N N . GLY A 1 69 ? 2.614 5.515 -1.071 1.00 94.50 69 GLY A N 1
ATOM 581 C CA . GLY A 1 69 ? 3.101 6.654 -1.856 1.00 94.50 69 GLY A CA 1
ATOM 582 C C . GLY A 1 69 ? 4.240 6.304 -2.822 1.00 94.50 69 GLY A C 1
ATOM 583 O O . GLY A 1 69 ? 4.884 7.200 -3.362 1.00 94.50 69 GLY A O 1
ATOM 584 N N . MET A 1 70 ? 4.511 5.015 -3.048 1.00 94.62 70 MET A N 1
ATOM 585 C CA . MET A 1 70 ? 5.650 4.561 -3.846 1.00 94.62 70 MET A CA 1
ATOM 586 C C . MET A 1 70 ? 5.448 4.810 -5.347 1.00 94.62 70 MET A C 1
ATOM 588 O O . MET A 1 70 ? 4.440 4.409 -5.936 1.00 94.62 70 MET A O 1
ATOM 592 N N . VAL A 1 71 ? 6.450 5.412 -5.994 1.00 94.19 71 VAL A N 1
ATOM 593 C CA . VAL A 1 71 ? 6.478 5.631 -7.445 1.00 94.19 71 VAL A CA 1
ATOM 594 C C . VAL A 1 71 ? 7.163 4.445 -8.126 1.00 94.19 71 VAL A C 1
ATOM 596 O O . VAL A 1 71 ? 8.346 4.192 -7.917 1.00 94.19 71 VAL A O 1
ATOM 599 N N . THR A 1 72 ? 6.432 3.719 -8.981 1.00 94.31 72 THR A N 1
ATOM 600 C CA . THR A 1 72 ? 6.943 2.509 -9.659 1.00 94.31 72 THR A CA 1
ATOM 601 C C . THR A 1 72 ? 8.243 2.753 -10.423 1.00 94.31 72 THR A C 1
ATOM 603 O O . THR A 1 72 ? 9.138 1.921 -10.371 1.00 94.31 72 THR A O 1
ATOM 606 N N . LYS A 1 73 ? 8.354 3.885 -11.131 1.00 91.94 73 LYS A N 1
ATOM 607 C CA . LYS A 1 73 ? 9.543 4.205 -11.935 1.00 91.94 73 LYS A CA 1
ATOM 608 C C . LYS A 1 73 ? 10.789 4.392 -11.073 1.00 91.94 73 LYS A C 1
ATOM 610 O O . LYS A 1 73 ? 11.824 3.845 -11.422 1.00 91.94 73 LYS A O 1
ATOM 615 N N . ASP A 1 74 ? 10.664 5.110 -9.960 1.00 94.81 74 ASP A N 1
ATOM 616 C CA . ASP A 1 74 ? 11.787 5.394 -9.062 1.00 94.81 74 ASP A CA 1
ATOM 617 C C . ASP A 1 74 ? 12.283 4.113 -8.395 1.00 94.81 74 ASP A C 1
ATOM 619 O O . ASP A 1 74 ? 13.482 3.900 -8.283 1.00 94.81 74 ASP A O 1
ATOM 623 N N . TRP A 1 75 ? 11.360 3.223 -8.016 1.00 93.81 75 TRP A N 1
ATOM 624 C CA . TRP A 1 75 ? 11.714 1.934 -7.424 1.00 93.81 75 TRP A CA 1
ATOM 625 C C . TRP A 1 75 ? 12.428 1.010 -8.417 1.00 93.81 75 TRP A C 1
ATOM 627 O O . TRP A 1 75 ? 13.388 0.348 -8.056 1.00 93.81 75 TRP A O 1
ATOM 637 N N . VAL A 1 76 ? 11.959 0.961 -9.668 1.00 93.31 76 VAL A N 1
ATOM 638 C CA . VAL A 1 76 ? 12.505 0.079 -10.718 1.00 93.31 76 VAL A CA 1
ATOM 639 C C . VAL A 1 76 ? 13.838 0.589 -11.279 1.00 93.31 76 VAL A C 1
ATOM 641 O O . VAL A 1 76 ? 14.571 -0.174 -11.900 1.00 93.31 76 VAL A O 1
ATOM 644 N N . ALA A 1 77 ? 14.140 1.876 -11.104 1.00 92.06 77 ALA A N 1
ATOM 645 C CA . ALA A 1 77 ? 15.390 2.482 -11.559 1.00 92.06 77 ALA A CA 1
ATOM 646 C C . ALA A 1 77 ? 16.592 2.186 -10.643 1.00 92.06 77 ALA A C 1
ATOM 648 O O . ALA A 1 77 ? 17.723 2.461 -11.046 1.00 92.06 77 ALA A O 1
ATOM 649 N N . ILE A 1 78 ? 16.340 1.674 -9.433 1.00 86.94 78 ILE A N 1
ATOM 650 C CA . ILE A 1 78 ? 17.345 1.250 -8.447 1.00 86.94 78 ILE A CA 1
ATOM 651 C C . ILE A 1 78 ? 17.698 -0.216 -8.697 1.00 86.94 78 ILE A C 1
ATOM 653 O O . ILE A 1 78 ? 18.911 -0.518 -8.725 1.00 86.94 78 ILE A O 1
#

Secondary structure (DSSP, 8-state):
-HHHHHHHHHHHTTTT--HHHHHHHHHHHHHHHHHIIIIIIIIIIIS--SPPPHHHHHHHHHHHHHHH---HHHHHT-

Sequence (78 aa):
MLMTELINFLSGGLWQASWWQIVVYTLIVTHITIAAVTIFLHRAQAHRALELHWLPSHFFRFWLWLTTGMVTKDWVAI